Protein AF-A0A7S2JG64-F1 (afdb_monomer_lite)

Radius of gyration: 21.34 Å; chains: 1; bounding box: 60×28×56 Å

Structure (mmCIF, N/CA/C/O backbone):
data_AF-A0A7S2JG64-F1
#
_entry.id   AF-A0A7S2JG64-F1
#
loop_
_atom_site.group_PDB
_atom_site.id
_atom_site.type_symbol
_atom_site.label_atom_id
_atom_site.label_alt_id
_atom_site.label_comp_id
_atom_site.label_asym_id
_atom_site.label_entity_id
_atom_site.label_seq_id
_atom_site.pdbx_PDB_ins_code
_atom_site.Cartn_x
_atom_site.Cartn_y
_atom_site.Cartn_z
_atom_site.occupancy
_atom_site.B_iso_or_equiv
_atom_site.auth_seq_id
_atom_site.auth_comp_id
_atom_site.auth_asym_id
_atom_site.auth_atom_id
_atom_site.pdbx_PDB_model_num
ATOM 1 N N . GLY A 1 1 ? 5.045 -13.453 3.636 1.00 44.84 1 GLY A N 1
ATOM 2 C CA . GLY A 1 1 ? 5.412 -12.524 4.721 1.00 44.84 1 GLY A CA 1
ATOM 3 C C . GLY A 1 1 ? 4.450 -11.357 4.767 1.00 44.84 1 GLY A C 1
ATOM 4 O O . GLY A 1 1 ? 3.421 -11.478 5.413 1.00 44.84 1 GLY A O 1
ATOM 5 N N . ALA A 1 2 ? 4.730 -10.284 4.019 1.00 59.69 2 ALA A N 1
ATOM 6 C CA . ALA A 1 2 ? 3.933 -9.050 4.022 1.00 59.69 2 ALA A CA 1
ATOM 7 C C . ALA A 1 2 ? 2.438 -9.269 3.725 1.00 59.69 2 ALA A C 1
ATOM 9 O O . ALA A 1 2 ? 1.593 -8.795 4.468 1.00 59.69 2 ALA A O 1
ATOM 10 N N . LEU A 1 3 ? 2.100 -10.069 2.710 1.00 65.31 3 LEU A N 1
ATOM 11 C CA . LEU A 1 3 ? 0.707 -10.309 2.311 1.00 65.31 3 LEU A CA 1
ATOM 12 C C . LEU A 1 3 ? -0.143 -10.968 3.419 1.00 65.31 3 LEU A C 1
ATOM 14 O O . LEU A 1 3 ? -1.296 -10.599 3.610 1.00 65.31 3 LEU A O 1
ATOM 18 N N . MET A 1 4 ? 0.451 -11.878 4.205 1.00 61.53 4 MET A N 1
ATOM 19 C CA . MET A 1 4 ? -0.194 -12.472 5.388 1.00 61.53 4 MET A CA 1
ATOM 20 C C . MET A 1 4 ? -0.419 -11.439 6.495 1.00 61.53 4 MET A C 1
ATOM 22 O O . MET A 1 4 ? -1.436 -11.487 7.177 1.00 61.53 4 MET A O 1
ATOM 26 N N . LEU A 1 5 ? 0.522 -10.509 6.656 1.00 69.31 5 LEU A N 1
ATOM 27 C CA . LEU A 1 5 ? 0.472 -9.465 7.673 1.00 69.31 5 LEU A CA 1
ATOM 28 C C . LEU A 1 5 ? -0.592 -8.419 7.323 1.00 69.31 5 LEU A C 1
ATOM 30 O O . LEU A 1 5 ? -1.380 -8.071 8.185 1.00 69.31 5 LEU A O 1
ATOM 34 N N . PHE A 1 6 ? -0.694 -8.000 6.058 1.00 74.69 6 PHE A N 1
ATOM 35 C CA . PHE A 1 6 ? -1.714 -7.045 5.613 1.00 74.69 6 PHE A CA 1
ATOM 36 C C . PHE A 1 6 ? -3.120 -7.651 5.588 1.00 74.69 6 PHE A C 1
ATOM 38 O O . PHE A 1 6 ? -4.030 -7.101 6.203 1.00 74.69 6 PHE A O 1
ATOM 45 N N . LEU A 1 7 ? -3.311 -8.788 4.908 1.00 82.69 7 LEU A N 1
ATOM 46 C CA . LEU A 1 7 ? -4.646 -9.375 4.754 1.00 82.69 7 LEU A CA 1
ATOM 47 C C . LEU A 1 7 ? -5.152 -10.010 6.049 1.00 82.69 7 LEU A C 1
ATOM 49 O O . LEU A 1 7 ? -6.320 -9.846 6.388 1.00 82.69 7 LEU A O 1
ATOM 53 N N . GLY A 1 8 ? -4.283 -10.714 6.779 1.00 85.69 8 GLY A N 1
ATOM 54 C CA . GLY A 1 8 ? -4.649 -11.340 8.048 1.00 85.69 8 GLY A CA 1
ATOM 55 C C . GLY A 1 8 ? -5.024 -10.300 9.099 1.00 85.69 8 GLY A C 1
ATOM 56 O O . GLY A 1 8 ? -6.063 -10.433 9.743 1.00 85.69 8 GLY A O 1
ATOM 57 N N . TYR A 1 9 ? -4.227 -9.232 9.213 1.00 87.56 9 TYR A N 1
ATOM 58 C CA . TYR A 1 9 ? -4.535 -8.113 10.099 1.00 87.56 9 TYR A CA 1
ATOM 59 C C . TYR A 1 9 ? -5.834 -7.415 9.697 1.00 87.56 9 TYR A C 1
ATOM 61 O O . TYR A 1 9 ? -6.727 -7.278 10.526 1.00 87.56 9 TYR A O 1
ATOM 69 N N . ALA A 1 10 ? -5.976 -7.025 8.425 1.00 86.62 10 ALA A N 1
ATOM 70 C CA . ALA A 1 10 ? -7.165 -6.318 7.960 1.00 86.62 10 ALA A CA 1
ATOM 71 C C . ALA A 1 10 ? -8.444 -7.146 8.161 1.00 86.62 10 ALA A C 1
ATOM 73 O O . ALA A 1 10 ? -9.464 -6.592 8.560 1.00 86.62 10 ALA A O 1
ATOM 74 N N . ALA A 1 11 ? -8.396 -8.465 7.942 1.00 87.62 11 ALA A N 1
ATOM 75 C CA . ALA A 1 11 ? -9.533 -9.352 8.179 1.00 87.62 11 ALA A CA 1
ATOM 76 C C . ALA A 1 11 ? -9.875 -9.483 9.673 1.00 87.62 11 ALA A C 1
ATOM 78 O O . ALA A 1 11 ? -11.047 -9.385 10.040 1.00 87.62 11 ALA A O 1
ATOM 79 N N . ALA A 1 12 ? -8.870 -9.665 10.536 1.00 88.19 12 ALA A N 1
ATOM 80 C CA . ALA A 1 12 ? -9.076 -9.740 11.982 1.00 88.19 12 ALA A CA 1
ATOM 81 C C . ALA A 1 12 ? -9.637 -8.422 12.545 1.00 88.19 12 ALA A C 1
ATOM 83 O O . ALA A 1 12 ? -10.588 -8.434 13.326 1.00 88.19 12 ALA A O 1
ATOM 84 N N . GLU A 1 13 ? -9.100 -7.286 12.097 1.00 88.19 13 GLU A N 1
ATOM 85 C CA . GLU A 1 13 ? -9.540 -5.944 12.485 1.00 88.19 13 GLU A CA 1
ATOM 86 C C . GLU A 1 13 ? -10.959 -5.651 11.963 1.00 88.19 13 GLU A C 1
ATOM 88 O O . GLU A 1 13 ? -11.809 -5.156 12.706 1.00 88.19 13 GLU A O 1
ATOM 93 N N . ALA A 1 14 ? -11.265 -6.035 10.717 1.00 88.44 14 ALA A N 1
ATOM 94 C CA . ALA A 1 14 ? -12.609 -5.927 10.147 1.00 88.44 14 ALA A CA 1
ATOM 95 C C . ALA A 1 14 ? -13.632 -6.745 10.945 1.00 88.44 14 ALA A C 1
ATOM 97 O O . ALA A 1 14 ? -14.722 -6.252 11.244 1.00 88.44 14 ALA A O 1
ATOM 98 N N . GLN A 1 15 ? -13.276 -7.969 11.341 1.00 86.94 15 GLN A N 1
ATOM 99 C CA . GLN A 1 15 ? -14.123 -8.811 12.182 1.00 86.94 15 GLN A CA 1
ATOM 100 C C . GLN A 1 15 ? -14.286 -8.236 13.597 1.00 86.94 15 GLN A C 1
ATOM 102 O O . GLN A 1 15 ? -15.368 -8.328 14.182 1.00 86.94 15 GLN A O 1
ATOM 107 N N . ALA A 1 16 ? -13.236 -7.629 14.156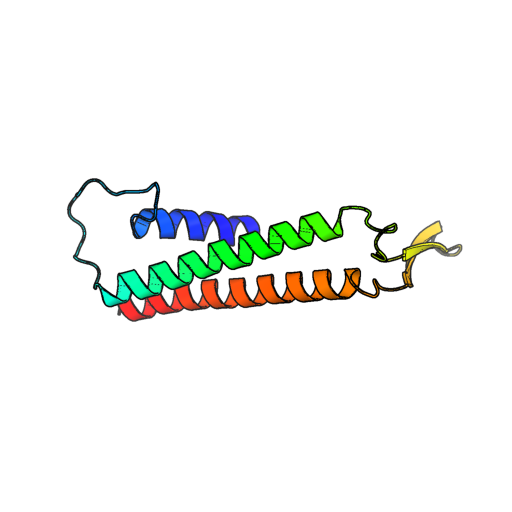 1.00 84.19 16 ALA A N 1
ATOM 108 C CA . ALA A 1 16 ? -13.286 -7.000 15.472 1.00 84.19 16 ALA A CA 1
ATOM 109 C C . ALA A 1 16 ? -14.213 -5.773 15.492 1.00 84.19 16 ALA A C 1
ATOM 111 O O . ALA A 1 16 ? -14.996 -5.622 16.433 1.00 84.19 16 ALA A O 1
ATOM 112 N N . LEU A 1 17 ? -14.153 -4.937 14.450 1.00 84.06 17 LEU A N 1
ATOM 113 C CA . LEU A 1 17 ? -14.934 -3.700 14.319 1.00 84.06 17 LEU A CA 1
ATOM 114 C C . LEU A 1 17 ? -16.357 -3.908 13.787 1.00 84.06 17 LEU A C 1
ATOM 116 O O . LEU A 1 17 ? -17.156 -2.970 13.815 1.00 84.06 17 LEU A O 1
ATOM 120 N N . GLY A 1 18 ? -16.672 -5.103 13.286 1.00 81.69 18 GLY A N 1
ATOM 121 C CA . GLY A 1 18 ? -17.940 -5.372 12.612 1.00 81.69 18 GLY A CA 1
ATOM 122 C C . GLY A 1 18 ? -18.045 -4.684 11.249 1.00 81.69 18 GLY A C 1
ATOM 123 O O . GLY A 1 18 ? -19.112 -4.200 10.873 1.00 81.69 18 GLY A O 1
ATOM 124 N N . PHE A 1 19 ? -16.928 -4.567 10.530 1.00 76.81 19 PHE A N 1
ATOM 125 C CA . PHE A 1 19 ? -16.849 -3.795 9.297 1.00 76.81 19 PHE A CA 1
ATOM 126 C C . PHE A 1 19 ? -17.507 -4.539 8.123 1.00 76.81 19 PHE A C 1
ATOM 128 O O . PHE A 1 19 ? -17.140 -5.665 7.777 1.00 76.81 19 PHE A O 1
ATOM 135 N N . TRP A 1 20 ? -18.454 -3.861 7.474 1.00 70.31 20 TRP A N 1
ATOM 136 C CA . TRP A 1 20 ? -19.117 -4.283 6.238 1.00 70.31 20 TRP A CA 1
ATOM 137 C C . TRP A 1 20 ? -19.878 -5.618 6.358 1.00 70.31 20 TRP A C 1
ATOM 139 O O . TRP A 1 20 ? -20.988 -5.628 6.881 1.00 70.31 20 TRP A O 1
ATOM 149 N N . ILE A 1 21 ? -19.309 -6.736 5.894 1.00 73.25 21 ILE A N 1
ATOM 150 C CA . ILE A 1 21 ? -19.969 -8.057 5.856 1.00 73.25 21 ILE A CA 1
ATOM 151 C C . ILE A 1 21 ? -19.846 -8.783 7.207 1.00 73.25 21 ILE A C 1
ATOM 153 O O . ILE A 1 21 ? -20.642 -9.666 7.519 1.00 73.25 21 ILE A O 1
ATOM 157 N N . PHE A 1 22 ? -18.887 -8.393 8.049 1.00 67.62 22 PHE A N 1
ATOM 158 C CA . PHE A 1 22 ? -18.628 -9.044 9.334 1.00 67.62 22 PHE A CA 1
ATOM 159 C C . PHE A 1 22 ? -19.487 -8.485 10.474 1.00 67.62 22 PHE A C 1
ATOM 161 O O . PHE A 1 22 ? -18.992 -8.309 11.585 1.00 67.62 22 PHE A O 1
ATOM 168 N N . GLN A 1 23 ? -20.764 -8.187 10.222 1.00 66.69 23 GLN A N 1
ATOM 169 C CA . GLN A 1 23 ? -21.661 -7.697 11.268 1.00 66.69 23 GLN A CA 1
ATOM 170 C C . GLN A 1 23 ? -21.725 -8.707 12.421 1.00 66.69 23 GLN A C 1
ATOM 172 O O . GLN A 1 23 ? -22.125 -9.859 12.247 1.00 66.69 23 GLN A O 1
ATOM 177 N N . ARG A 1 24 ? -21.310 -8.276 13.615 1.00 63.03 24 ARG A N 1
ATOM 178 C CA . ARG A 1 24 ? -21.492 -9.062 14.834 1.00 63.03 24 ARG A CA 1
ATOM 179 C C . ARG A 1 24 ? -22.964 -8.994 15.223 1.00 63.03 24 ARG A C 1
ATOM 181 O O . ARG A 1 24 ? -23.474 -7.916 15.495 1.00 63.03 24 ARG A O 1
ATOM 188 N N . SER A 1 25 ? -23.623 -10.147 15.280 1.00 59.44 25 SER A N 1
ATOM 189 C CA . SER A 1 25 ? -24.858 -10.302 16.045 1.00 59.44 25 SER A CA 1
ATOM 190 C C . SER A 1 25 ? -24.530 -10.038 17.517 1.00 59.44 25 SER A C 1
ATOM 192 O O . SER A 1 25 ? -23.601 -10.655 18.039 1.00 59.44 25 SER A O 1
ATOM 194 N N . ASP A 1 26 ? -25.239 -9.103 18.141 1.00 56.16 26 ASP A N 1
ATOM 195 C CA . ASP A 1 26 ? -25.001 -8.510 19.463 1.00 56.16 26 ASP A CA 1
ATOM 196 C C . ASP A 1 26 ? -24.735 -9.508 20.608 1.00 56.16 26 ASP A C 1
ATOM 198 O O . ASP A 1 26 ? -25.616 -9.822 21.408 1.00 56.16 26 ASP A O 1
ATOM 202 N N . VAL A 1 27 ? -23.493 -9.977 20.753 1.00 51.00 27 VAL A N 1
ATOM 203 C CA . VAL A 1 27 ? -23.072 -10.773 21.914 1.00 51.00 27 VAL A CA 1
ATOM 204 C C . VAL A 1 27 ? -22.011 -10.006 22.704 1.00 51.00 27 VAL A C 1
ATOM 206 O O . VAL A 1 27 ? -20.811 -10.143 22.485 1.00 51.00 27 VAL A O 1
ATOM 209 N N . GLY A 1 28 ? -22.488 -9.169 23.630 1.00 49.81 28 GLY A N 1
ATOM 210 C CA . GLY A 1 28 ? -21.845 -8.895 24.923 1.00 49.81 28 GLY A CA 1
ATOM 211 C C . GLY A 1 28 ? -20.470 -8.216 24.952 1.00 49.81 28 GLY A C 1
ATOM 212 O O . GLY A 1 28 ? -19.754 -8.383 25.938 1.00 49.81 28 GLY A O 1
ATOM 213 N N . LEU A 1 29 ? -20.064 -7.465 23.927 1.00 51.25 29 LEU A N 1
ATOM 214 C CA . LEU A 1 29 ? -18.785 -6.748 23.958 1.00 51.25 29 LEU A CA 1
ATOM 215 C C . LEU A 1 29 ? -18.892 -5.417 24.709 1.00 51.25 29 LEU A C 1
ATOM 217 O O . LEU A 1 29 ? -19.817 -4.638 24.488 1.00 51.25 29 LEU A O 1
ATOM 221 N N . ARG A 1 30 ? -17.893 -5.157 25.569 1.00 56.47 30 ARG A N 1
ATOM 222 C CA . ARG A 1 30 ? -17.553 -3.827 26.099 1.00 56.47 30 ARG A CA 1
ATOM 223 C C . ARG A 1 30 ? -17.794 -2.782 25.012 1.00 56.47 30 ARG A C 1
ATOM 225 O O . ARG A 1 30 ? -17.271 -2.920 23.908 1.00 56.47 30 ARG A O 1
ATOM 232 N N . THR A 1 31 ? -18.578 -1.759 25.333 1.00 65.81 31 THR A N 1
ATOM 233 C CA . THR A 1 31 ? -18.850 -0.625 24.451 1.00 65.81 31 THR A CA 1
ATOM 234 C C . THR A 1 31 ? -17.529 0.042 24.079 1.00 65.81 31 THR A C 1
ATOM 236 O O . THR A 1 31 ? -16.980 0.815 24.863 1.00 65.81 31 THR A O 1
ATOM 239 N N . VAL A 1 32 ? -17.001 -0.300 22.904 1.00 74.44 32 VAL A N 1
ATOM 240 C CA . VAL A 1 32 ? -15.880 0.402 22.275 1.00 74.44 32 VAL A CA 1
ATOM 241 C C . VAL A 1 32 ? -16.273 1.871 22.172 1.00 74.44 32 VAL A C 1
ATOM 243 O O . VAL A 1 32 ? -17.394 2.189 21.762 1.00 74.44 32 VAL A O 1
ATOM 246 N N . SER A 1 33 ? -15.376 2.770 22.576 1.00 86.56 33 SER A N 1
ATOM 247 C CA . SER A 1 33 ? -15.644 4.205 22.485 1.00 86.56 33 SER A CA 1
ATOM 248 C C . SER A 1 33 ? -15.964 4.577 21.036 1.00 86.56 33 SER A C 1
ATOM 250 O O . SER A 1 33 ? -15.289 4.133 20.107 1.00 86.56 33 SER A O 1
ATOM 252 N N . ALA A 1 34 ? -16.973 5.424 20.819 1.00 86.19 34 ALA A N 1
ATOM 253 C CA . ALA A 1 34 ? -17.336 5.869 19.472 1.00 86.19 34 ALA A CA 1
ATOM 254 C C . ALA A 1 34 ? -16.146 6.523 18.743 1.00 86.19 34 ALA A C 1
ATOM 256 O O . ALA A 1 34 ? -16.033 6.430 17.520 1.00 86.19 34 ALA A O 1
ATOM 257 N N . THR A 1 35 ? -15.242 7.159 19.492 1.00 89.62 35 THR A N 1
ATOM 258 C CA . THR A 1 35 ? -14.013 7.749 18.953 1.00 89.62 35 THR A CA 1
ATOM 259 C C . THR A 1 35 ? -13.027 6.677 18.499 1.00 89.62 35 THR A C 1
ATOM 261 O O . THR A 1 35 ? -12.531 6.759 17.378 1.00 89.62 35 THR A O 1
ATOM 264 N N . GLU A 1 36 ? -12.789 5.650 19.320 1.00 91.44 36 GLU A N 1
ATOM 265 C CA . GLU A 1 36 ? -11.929 4.515 18.961 1.00 91.44 36 GLU A CA 1
ATOM 266 C C . GLU A 1 36 ? -12.446 3.832 17.692 1.00 91.44 36 GLU A C 1
ATOM 268 O O . GLU A 1 36 ? -11.688 3.625 16.741 1.00 91.44 36 GLU A O 1
ATOM 273 N N . HIS A 1 37 ? -13.751 3.545 17.649 1.00 89.81 37 HIS A N 1
ATOM 274 C CA . HIS A 1 37 ? -14.372 2.871 16.511 1.00 89.81 37 HIS A CA 1
ATOM 275 C C . HIS A 1 37 ? -14.186 3.663 15.214 1.00 89.81 37 HIS A C 1
ATOM 277 O O . HIS A 1 37 ? -13.773 3.095 14.202 1.00 89.81 37 HIS A O 1
ATOM 283 N N . ARG A 1 38 ? -14.395 4.987 15.247 1.00 91.44 38 ARG A N 1
ATOM 284 C CA . ARG A 1 38 ? -14.191 5.863 14.080 1.00 91.44 38 ARG A CA 1
ATOM 285 C C . ARG A 1 38 ? -12.738 5.891 13.619 1.00 91.44 38 ARG A C 1
ATOM 287 O O . ARG A 1 38 ? -12.495 5.776 12.420 1.00 91.44 38 ARG A O 1
ATOM 294 N N . VAL A 1 39 ? -11.787 6.032 14.544 1.00 94.44 39 VAL A N 1
ATOM 295 C CA . VAL A 1 39 ? -10.354 6.100 14.212 1.00 94.44 39 VAL A CA 1
ATOM 296 C C . VAL A 1 39 ? -9.882 4.783 13.599 1.00 94.44 39 VAL A C 1
ATOM 298 O O . VAL A 1 39 ? -9.300 4.787 12.514 1.00 94.44 39 VAL A O 1
ATOM 301 N N . ARG A 1 40 ? -10.189 3.651 14.240 1.00 92.50 40 ARG A N 1
ATOM 302 C CA . ARG A 1 40 ? -9.797 2.324 13.743 1.00 92.50 40 ARG A CA 1
ATOM 303 C C . ARG A 1 40 ? -10.473 1.994 12.412 1.00 92.50 40 ARG A C 1
ATOM 305 O O . ARG A 1 40 ? -9.812 1.499 11.505 1.00 92.50 40 ARG A O 1
ATOM 312 N N . THR A 1 41 ? -11.745 2.361 12.241 1.00 92.00 41 THR A N 1
ATOM 313 C CA . THR A 1 41 ? -12.462 2.193 10.964 1.00 92.00 41 THR A CA 1
ATOM 314 C C . THR A 1 41 ? -11.850 3.041 9.847 1.00 92.00 41 THR A C 1
ATOM 316 O O . THR A 1 41 ? -11.690 2.552 8.731 1.00 92.00 41 THR A O 1
ATOM 319 N N . ALA A 1 42 ? -11.469 4.292 10.126 1.00 94.56 42 ALA A N 1
ATOM 320 C CA . ALA A 1 42 ? -10.820 5.157 9.141 1.00 94.56 42 ALA A CA 1
ATOM 321 C C . ALA A 1 42 ? -9.444 4.613 8.719 1.00 94.56 42 ALA A C 1
ATOM 323 O O . ALA A 1 42 ? -9.130 4.594 7.529 1.00 94.56 42 ALA A O 1
ATOM 324 N N . LEU A 1 43 ? -8.650 4.120 9.675 1.00 94.94 43 LEU A N 1
ATOM 325 C CA . LEU A 1 43 ? -7.345 3.511 9.407 1.00 94.94 43 LEU A CA 1
ATOM 326 C C . LEU A 1 43 ? -7.482 2.215 8.604 1.00 94.94 43 LEU A C 1
ATOM 328 O O . LEU A 1 43 ? -6.781 2.046 7.608 1.00 94.94 43 LEU A O 1
ATOM 332 N N . LEU A 1 44 ? -8.428 1.345 8.971 1.00 93.62 44 LEU A N 1
ATOM 333 C CA . LEU A 1 44 ? -8.733 0.126 8.222 1.00 93.62 44 LEU A CA 1
ATOM 334 C C . LEU A 1 44 ? -9.201 0.438 6.793 1.00 93.62 44 LEU A C 1
ATOM 336 O O . LEU A 1 44 ? -8.726 -0.180 5.840 1.00 93.62 44 LEU A O 1
ATOM 340 N N . GLY A 1 45 ? -10.080 1.431 6.628 1.00 93.06 45 GLY A N 1
ATOM 341 C CA . GLY A 1 45 ? -10.507 1.915 5.315 1.00 93.06 45 GLY A CA 1
ATOM 342 C C . GLY A 1 45 ? -9.333 2.430 4.478 1.00 93.06 45 GLY A C 1
ATOM 343 O O . GLY A 1 45 ? -9.234 2.098 3.298 1.00 93.06 45 GLY A O 1
ATOM 344 N N . GLY A 1 46 ? -8.404 3.162 5.101 1.00 94.38 46 GLY A N 1
ATOM 345 C CA . GLY A 1 46 ? -7.159 3.608 4.475 1.00 94.38 46 GLY A CA 1
ATOM 346 C C . GLY A 1 46 ? -6.281 2.447 4.004 1.00 94.38 46 GLY A 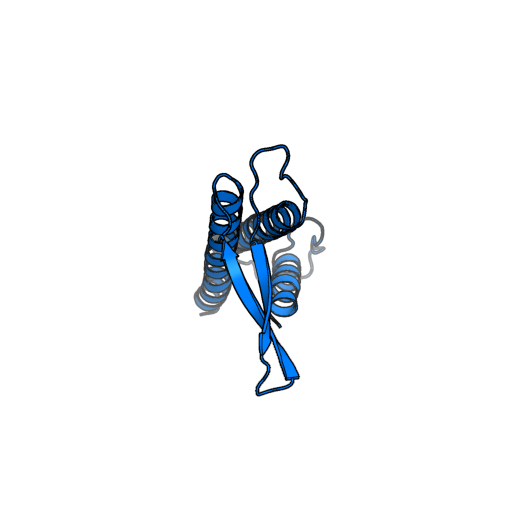C 1
ATOM 347 O O . GLY A 1 46 ? -5.841 2.454 2.857 1.00 94.38 46 GLY A O 1
ATOM 348 N N . ILE A 1 47 ? -6.087 1.419 4.840 1.00 93.81 47 ILE A N 1
ATOM 349 C CA . ILE A 1 47 ? -5.333 0.206 4.474 1.00 93.81 47 ILE A CA 1
ATOM 350 C C . ILE A 1 47 ? -5.957 -0.451 3.240 1.00 93.81 47 ILE A C 1
ATOM 352 O O . ILE A 1 47 ? -5.260 -0.683 2.255 1.00 93.81 47 ILE A O 1
ATOM 356 N N . VAL A 1 48 ? -7.267 -0.721 3.265 1.00 92.31 48 VAL A N 1
ATOM 357 C CA . VAL A 1 48 ? -7.966 -1.382 2.149 1.00 92.31 48 VAL A CA 1
ATOM 358 C C . VAL A 1 48 ? -7.877 -0.545 0.871 1.00 92.31 48 VAL A C 1
ATOM 360 O O . VAL A 1 48 ? -7.584 -1.086 -0.195 1.00 92.31 48 VAL A O 1
ATOM 363 N N . PHE A 1 49 ? -8.079 0.770 0.974 1.00 94.69 49 PHE A N 1
ATOM 364 C CA . PHE A 1 49 ? -8.020 1.681 -0.165 1.00 94.69 49 PHE A CA 1
ATOM 365 C C . PHE A 1 49 ? -6.619 1.748 -0.786 1.00 94.69 49 PHE A C 1
ATOM 367 O O . PHE A 1 49 ? -6.461 1.482 -1.979 1.00 94.69 49 PHE A O 1
ATOM 374 N N . PHE A 1 50 ? -5.589 2.063 0.005 1.00 95.69 50 PHE A N 1
ATOM 375 C CA . PHE A 1 50 ? -4.226 2.207 -0.511 1.00 95.69 50 PHE A CA 1
ATOM 376 C C . PHE A 1 50 ? -3.639 0.876 -0.976 1.00 95.69 50 PHE A C 1
ATOM 378 O O . PHE A 1 50 ? -2.961 0.844 -2.003 1.00 95.69 50 PHE A O 1
ATOM 385 N N . TYR A 1 51 ? -3.936 -0.229 -0.286 1.00 92.38 51 TYR A N 1
ATOM 386 C CA . TYR A 1 51 ? -3.531 -1.559 -0.739 1.00 92.38 51 TYR A CA 1
ATOM 387 C C . TYR A 1 51 ? -4.220 -1.947 -2.053 1.00 92.38 51 TYR A C 1
ATOM 389 O O . TYR A 1 51 ? -3.562 -2.434 -2.971 1.00 92.38 51 TYR A O 1
ATOM 397 N N . GLY A 1 52 ? -5.522 -1.671 -2.190 1.00 93.25 52 GLY A N 1
ATOM 398 C CA . GLY A 1 52 ? -6.255 -1.893 -3.438 1.00 93.25 52 GLY A CA 1
ATO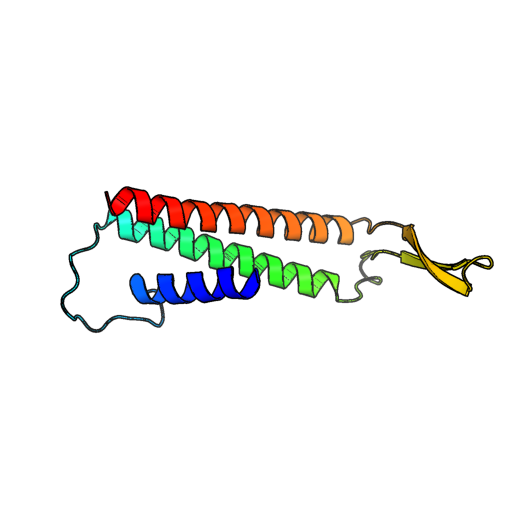M 399 C C . GLY A 1 52 ? -5.682 -1.086 -4.607 1.00 93.25 52 GLY A C 1
ATOM 400 O O . GLY A 1 52 ? -5.451 -1.640 -5.682 1.00 93.25 52 GLY A O 1
ATOM 401 N N . MET A 1 53 ? -5.374 0.196 -4.382 1.00 94.75 53 MET A N 1
ATOM 402 C CA . MET A 1 53 ? -4.713 1.058 -5.371 1.00 94.75 53 MET A CA 1
ATOM 403 C C . MET A 1 53 ? -3.316 0.554 -5.742 1.00 94.75 53 MET A C 1
ATOM 405 O O . MET A 1 53 ? -2.969 0.517 -6.921 1.00 94.75 53 MET A O 1
ATOM 409 N N . PHE A 1 54 ? -2.528 0.112 -4.761 1.00 93.69 54 PHE A N 1
ATOM 410 C CA . PHE A 1 54 ? -1.230 -0.510 -5.007 1.00 93.69 54 PHE A CA 1
ATOM 411 C C . PHE A 1 54 ? -1.361 -1.744 -5.910 1.00 93.69 54 PHE A C 1
ATOM 413 O O . PHE A 1 54 ? -0.661 -1.840 -6.919 1.00 93.69 54 PHE A O 1
ATOM 420 N N . CYS A 1 55 ? -2.288 -2.658 -5.604 1.00 92.50 55 CYS A N 1
ATOM 421 C CA . CYS A 1 55 ? -2.543 -3.835 -6.435 1.00 92.50 55 CYS A CA 1
ATOM 422 C C . CYS A 1 55 ? -2.968 -3.452 -7.859 1.00 92.50 55 CYS A C 1
ATOM 424 O O . CYS A 1 55 ? -2.469 -4.044 -8.816 1.00 92.50 55 CYS A O 1
ATOM 426 N N . LEU A 1 56 ? -3.838 -2.448 -8.011 1.00 93.75 56 LEU A N 1
ATOM 427 C CA . LEU A 1 56 ? -4.250 -1.932 -9.317 1.00 93.75 56 LEU A CA 1
ATOM 428 C C . LEU A 1 56 ? -3.043 -1.430 -10.122 1.00 93.75 56 LEU A C 1
ATOM 430 O O . LEU A 1 56 ? -2.859 -1.840 -11.268 1.00 93.75 56 LEU A O 1
ATOM 434 N N . PHE A 1 57 ? -2.193 -0.591 -9.525 1.00 92.44 57 PHE A N 1
ATOM 435 C CA . PHE A 1 57 ? -1.004 -0.067 -10.198 1.00 92.44 57 PHE A CA 1
ATOM 436 C C . PHE A 1 57 ? 0.006 -1.163 -10.539 1.00 92.44 57 PHE A C 1
ATOM 438 O O . PHE A 1 57 ? 0.584 -1.138 -11.623 1.00 92.44 57 PHE A O 1
ATOM 445 N N . MET A 1 58 ? 0.168 -2.168 -9.677 1.00 89.69 58 MET A N 1
ATOM 446 C CA . MET A 1 58 ? 1.001 -3.334 -9.978 1.00 89.69 58 MET A CA 1
ATOM 447 C C . MET A 1 58 ? 0.471 -4.108 -11.188 1.00 89.69 58 MET A C 1
ATOM 449 O O . MET A 1 58 ? 1.258 -4.490 -12.051 1.00 89.69 58 MET A O 1
ATOM 453 N N . VAL A 1 59 ? -0.848 -4.301 -11.302 1.00 90.62 59 VAL A N 1
ATOM 454 C CA . VAL A 1 59 ? -1.453 -4.916 -12.495 1.00 90.62 59 VAL A CA 1
ATOM 455 C C . VAL A 1 59 ? -1.209 -4.049 -13.730 1.00 90.62 59 VAL A C 1
ATOM 457 O O . VAL A 1 59 ? -0.776 -4.573 -14.751 1.00 90.62 59 VAL A O 1
ATOM 460 N N . MET A 1 60 ? -1.400 -2.730 -13.631 1.00 88.12 60 MET A N 1
ATOM 461 C CA . MET A 1 60 ? -1.132 -1.805 -14.739 1.00 88.12 60 MET A CA 1
ATOM 462 C C . MET A 1 60 ? 0.326 -1.866 -15.214 1.00 88.12 60 MET A C 1
ATOM 464 O O . MET A 1 60 ? 0.565 -1.870 -16.415 1.00 88.12 60 MET A O 1
ATOM 468 N N . CYS A 1 61 ? 1.291 -1.982 -14.299 1.00 84.62 61 CYS A N 1
ATOM 469 C CA . CYS A 1 61 ? 2.711 -2.121 -14.636 1.00 84.62 61 CYS A CA 1
ATOM 470 C C . CYS A 1 61 ? 3.062 -3.438 -15.352 1.00 84.62 61 CYS A C 1
ATOM 472 O O . CYS A 1 61 ? 4.123 -3.515 -15.966 1.00 84.62 61 CYS A O 1
ATOM 474 N N . ASN A 1 62 ? 2.216 -4.470 -15.257 1.00 83.81 62 ASN A N 1
ATOM 475 C CA . ASN A 1 62 ? 2.424 -5.758 -15.930 1.00 83.81 62 ASN A CA 1
ATOM 476 C C . ASN A 1 62 ? 1.743 -5.841 -17.303 1.00 83.81 62 ASN A C 1
ATOM 478 O O . ASN A 1 62 ? 1.974 -6.799 -18.039 1.00 83.81 62 ASN A O 1
ATOM 482 N N . ILE A 1 63 ? 0.890 -4.875 -17.647 1.00 83.44 63 ILE A N 1
ATOM 483 C CA . ILE A 1 63 ? 0.244 -4.818 -18.956 1.00 83.44 63 ILE A CA 1
ATOM 484 C C . ILE A 1 63 ? 1.156 -4.046 -19.911 1.00 83.44 63 ILE A C 1
ATOM 486 O O . ILE A 1 63 ? 1.650 -2.965 -19.590 1.00 83.44 63 ILE A O 1
ATOM 490 N N . ASP A 1 64 ? 1.367 -4.600 -21.104 1.00 79.12 64 ASP A N 1
ATOM 491 C CA . ASP A 1 64 ? 2.128 -3.937 -22.156 1.00 79.12 64 ASP A CA 1
ATOM 492 C C . ASP A 1 64 ? 1.305 -2.792 -22.768 1.00 79.12 64 ASP A C 1
ATOM 494 O O . ASP A 1 64 ? 0.422 -2.990 -23.605 1.00 79.12 64 ASP A O 1
ATOM 498 N N . PHE A 1 65 ? 1.592 -1.574 -22.311 1.00 76.75 65 PHE A N 1
ATOM 499 C CA . PHE A 1 65 ? 1.005 -0.331 -22.807 1.00 76.75 65 PHE A CA 1
ATOM 500 C C . PHE A 1 65 ? 1.980 0.450 -23.706 1.00 76.75 65 PHE A C 1
ATOM 502 O O . PHE A 1 65 ? 1.876 1.675 -23.815 1.00 76.75 65 PHE A O 1
ATOM 509 N N . THR A 1 66 ? 2.924 -0.224 -24.370 1.00 72.31 66 THR A N 1
ATOM 510 C CA . THR A 1 66 ? 3.890 0.414 -25.292 1.00 72.31 66 THR A CA 1
ATOM 511 C C . THR A 1 66 ? 3.220 1.307 -26.339 1.00 72.31 66 THR A C 1
ATOM 513 O O . THR A 1 66 ? 3.698 2.404 -26.624 1.00 72.31 66 THR A O 1
ATOM 516 N N . THR A 1 67 ? 2.043 0.913 -26.832 1.00 73.25 67 THR A N 1
ATOM 517 C CA . THR A 1 67 ? 1.229 1.706 -27.774 1.00 73.25 67 THR A CA 1
ATOM 518 C C . THR A 1 67 ? 0.679 3.021 -27.197 1.00 73.25 67 THR A C 1
ATOM 520 O O . THR A 1 67 ? 0.259 3.888 -27.956 1.00 73.25 67 THR A O 1
ATOM 523 N N . TRP A 1 68 ? 0.721 3.205 -25.875 1.00 71.50 68 TRP A N 1
ATOM 524 C CA . TRP A 1 68 ? 0.201 4.369 -25.141 1.00 71.50 68 TRP A CA 1
ATOM 525 C C . TRP A 1 68 ? 1.331 5.199 -24.509 1.00 71.50 68 TRP A C 1
ATOM 527 O O . TRP A 1 68 ? 1.099 5.989 -23.594 1.00 71.50 68 TRP A O 1
ATOM 537 N N . GLY A 1 69 ? 2.573 5.012 -24.972 1.00 67.62 69 GLY A N 1
ATOM 538 C CA . GLY A 1 69 ? 3.747 5.711 -24.442 1.00 67.62 69 GLY A CA 1
ATOM 539 C C . GLY A 1 69 ? 4.260 5.148 -23.115 1.00 67.62 69 GLY A C 1
ATOM 540 O O . GLY A 1 69 ? 5.106 5.770 -22.469 1.00 67.62 69 GLY A O 1
ATOM 541 N N . PHE A 1 70 ? 3.784 3.973 -22.702 1.00 72.12 70 PHE A N 1
ATOM 542 C CA . PHE A 1 70 ? 4.260 3.281 -21.510 1.00 72.12 70 PHE A CA 1
ATOM 543 C C . PHE A 1 70 ? 5.536 2.509 -21.849 1.00 72.12 70 PHE A C 1
ATOM 545 O O . PHE A 1 70 ? 5.496 1.472 -22.506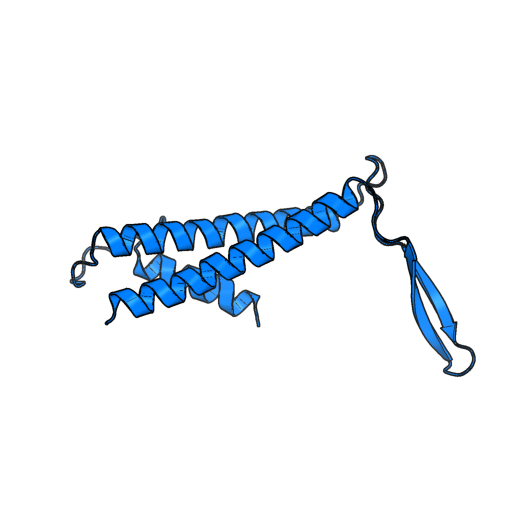 1.00 72.12 70 PHE A O 1
ATOM 552 N N . HIS A 1 71 ? 6.679 3.035 -21.423 1.00 75.06 71 HIS A N 1
ATOM 553 C CA . HIS A 1 71 ? 7.968 2.386 -21.630 1.00 75.06 71 HIS A CA 1
ATOM 554 C C . HIS A 1 71 ? 8.346 1.675 -20.332 1.00 75.06 71 HIS A C 1
ATOM 556 O O . HIS A 1 71 ? 8.539 2.319 -19.298 1.00 75.06 71 HIS A O 1
ATOM 562 N N . GLY A 1 72 ? 8.346 0.341 -20.372 1.00 74.25 72 GLY A N 1
ATOM 563 C CA . GLY A 1 72 ? 8.776 -0.510 -19.264 1.00 74.25 72 GLY A CA 1
ATOM 564 C C . GLY A 1 72 ? 10.297 -0.541 -19.112 1.00 74.25 72 GLY A C 1
ATOM 565 O O . GLY A 1 72 ? 11.019 0.076 -19.888 1.00 74.25 72 GLY A O 1
ATOM 566 N N . ASP A 1 73 ? 10.783 -1.274 -18.110 1.00 77.31 73 ASP A N 1
ATOM 567 C CA . ASP A 1 73 ? 12.227 -1.474 -17.945 1.00 77.31 73 ASP A CA 1
ATOM 568 C C . ASP A 1 73 ? 12.753 -2.399 -19.045 1.00 77.31 73 ASP A C 1
ATOM 570 O O . ASP A 1 73 ? 12.225 -3.501 -19.239 1.00 77.31 73 ASP A O 1
ATOM 574 N N . VAL A 1 74 ? 13.815 -1.976 -19.728 1.00 80.00 74 VAL A N 1
ATOM 575 C CA . VAL A 1 74 ? 14.489 -2.794 -20.740 1.00 80.00 74 VAL A CA 1
ATOM 576 C C . VAL A 1 74 ? 15.705 -3.452 -20.103 1.00 80.00 74 VAL A C 1
ATOM 578 O O . VAL A 1 74 ? 16.615 -2.785 -19.610 1.00 80.00 74 VAL A O 1
ATOM 581 N N . TRP A 1 75 ? 15.712 -4.783 -20.100 1.00 82.19 75 TRP A N 1
ATOM 582 C CA . TRP A 1 75 ? 16.789 -5.591 -19.534 1.00 82.19 75 TRP A CA 1
ATOM 583 C C . TRP A 1 75 ? 17.578 -6.266 -20.650 1.00 82.19 75 TRP A C 1
ATOM 585 O O . TRP A 1 75 ? 16.999 -6.982 -21.469 1.00 82.19 75 TRP A O 1
ATOM 595 N N . PHE A 1 76 ? 18.902 -6.117 -20.640 1.00 84.62 76 PHE A N 1
ATOM 596 C CA . PHE A 1 76 ? 19.784 -6.825 -21.563 1.00 84.62 76 PHE A CA 1
ATOM 597 C C . PHE A 1 76 ? 20.580 -7.908 -20.836 1.00 84.62 76 PHE A C 1
ATOM 599 O O . PHE A 1 76 ? 21.106 -7.708 -19.740 1.00 84.62 76 PHE A O 1
ATOM 606 N N . ALA A 1 77 ? 20.674 -9.087 -21.451 1.00 84.00 77 ALA A N 1
ATOM 607 C CA . ALA A 1 77 ? 21.457 -10.197 -20.927 1.00 84.00 77 ALA A CA 1
ATOM 608 C C . ALA A 1 77 ? 22.845 -10.206 -21.576 1.00 84.00 77 ALA A C 1
ATOM 610 O O . ALA A 1 77 ? 22.987 -10.518 -22.760 1.00 84.00 77 ALA A O 1
ATOM 611 N N . GLN A 1 78 ? 23.889 -9.922 -20.800 1.00 83.75 78 GLN A N 1
ATOM 612 C CA . GLN A 1 78 ? 25.270 -10.056 -21.254 1.00 83.75 78 GLN A CA 1
ATOM 613 C C . GLN A 1 78 ? 25.852 -11.374 -20.738 1.00 83.75 78 GLN A C 1
ATOM 615 O O . GLN A 1 78 ? 25.839 -11.673 -19.541 1.00 83.75 78 GLN A O 1
ATOM 620 N N . LYS A 1 79 ? 26.367 -12.199 -21.655 1.00 82.12 79 LYS A N 1
ATOM 621 C CA . LYS A 1 79 ? 27.030 -13.456 -21.295 1.00 82.12 79 LYS A CA 1
ATOM 622 C C . LYS A 1 79 ? 28.412 -13.147 -20.722 1.00 82.12 79 LYS A C 1
ATOM 624 O O . LYS A 1 79 ? 29.320 -12.773 -21.466 1.00 82.12 79 LYS A O 1
ATOM 629 N N . ASP A 1 80 ? 28.581 -13.349 -19.419 1.00 80.44 80 ASP A N 1
ATOM 630 C CA . ASP A 1 80 ? 29.889 -13.261 -18.777 1.00 80.44 80 ASP A CA 1
ATOM 631 C C . ASP A 1 80 ? 30.721 -14.488 -19.182 1.00 80.44 80 ASP A C 1
ATOM 633 O O . ASP A 1 80 ? 30.477 -15.619 -18.742 1.00 80.44 80 ASP A O 1
ATOM 637 N N . ARG A 1 81 ? 31.705 -14.271 -20.065 1.00 78.62 81 ARG A N 1
ATOM 638 C CA . ARG A 1 81 ? 32.598 -15.333 -20.551 1.00 78.62 81 ARG A CA 1
ATOM 639 C C . ARG A 1 81 ? 33.416 -15.955 -19.418 1.00 78.62 81 ARG A C 1
ATOM 641 O O . ARG A 1 81 ? 33.693 -17.150 -19.492 1.00 78.62 81 ARG A O 1
ATOM 648 N N . ALA A 1 82 ? 33.746 -15.200 -18.369 1.00 79.19 82 ALA A N 1
ATOM 649 C CA . AL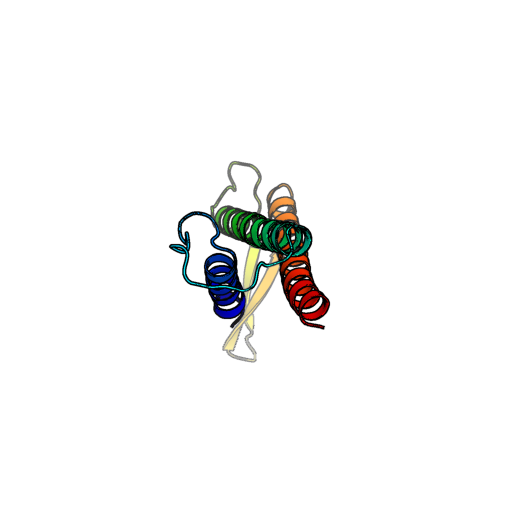A A 1 82 ? 34.568 -15.693 -17.266 1.00 79.19 82 ALA A CA 1
ATOM 650 C C . ALA A 1 82 ? 33.807 -16.675 -16.364 1.00 79.19 82 ALA A C 1
ATOM 652 O O . ALA A 1 82 ? 34.397 -17.617 -15.842 1.00 79.19 82 ALA A O 1
ATOM 653 N N . ARG A 1 83 ? 32.492 -16.485 -16.198 1.00 79.31 83 ARG A N 1
ATOM 654 C CA . ARG A 1 83 ? 31.666 -17.290 -15.278 1.00 79.31 83 ARG A CA 1
ATOM 655 C C . ARG A 1 83 ? 30.663 -18.210 -15.968 1.00 79.31 83 ARG A C 1
ATOM 657 O O . ARG A 1 83 ? 29.962 -18.939 -15.273 1.00 79.31 83 ARG A O 1
ATOM 664 N N . HIS A 1 84 ? 30.571 -18.165 -17.301 1.00 79.00 84 HIS A N 1
ATOM 665 C CA . HIS A 1 84 ? 29.583 -18.915 -18.092 1.00 79.00 84 HIS A CA 1
ATOM 666 C C . HIS A 1 84 ? 28.140 -18.703 -17.588 1.00 79.00 84 HIS A C 1
ATOM 668 O O . HIS A 1 84 ? 27.302 -19.600 -17.654 1.00 79.00 84 HIS A O 1
ATOM 674 N N . LYS A 1 85 ? 27.845 -17.501 -17.080 1.00 82.19 85 LYS A N 1
ATOM 675 C CA . LYS A 1 85 ? 26.527 -17.105 -16.569 1.00 82.19 85 LYS A CA 1
ATOM 676 C C . LYS A 1 85 ? 26.022 -15.881 -17.324 1.00 82.19 85 LYS A C 1
ATOM 678 O O . LYS A 1 85 ? 26.811 -15.053 -17.778 1.00 82.19 85 LYS A O 1
ATOM 683 N N . TYR A 1 86 ? 24.705 -15.779 -17.458 1.00 80.31 86 TYR A N 1
ATOM 684 C CA . TYR A 1 86 ? 24.061 -14.562 -17.940 1.00 80.31 86 TYR A CA 1
ATOM 685 C C . TYR A 1 86 ? 23.971 -13.568 -16.788 1.00 80.31 86 TYR A C 1
ATOM 687 O O . TYR A 1 86 ? 23.461 -13.906 -15.717 1.00 80.31 86 TYR A O 1
ATOM 695 N N . VAL A 1 87 ? 24.495 -12.366 -17.007 1.00 83.69 87 VAL A N 1
ATOM 696 C CA . VAL A 1 87 ? 24.311 -11.225 -16.113 1.00 83.69 87 VAL A CA 1
ATOM 697 C C . VAL A 1 87 ? 23.322 -10.293 -16.797 1.00 83.69 87 VAL A C 1
ATOM 699 O O . VAL A 1 87 ? 23.508 -9.938 -17.960 1.00 83.69 87 VAL A O 1
ATOM 702 N N . TYR A 1 88 ? 22.246 -9.959 -16.093 1.00 82.75 88 TYR A N 1
ATOM 703 C CA . TYR A 1 88 ? 21.238 -9.028 -16.580 1.00 82.75 88 TYR A CA 1
ATOM 704 C C . TYR A 1 88 ? 21.605 -7.622 -16.127 1.00 82.75 88 TYR A C 1
ATOM 706 O O . TYR A 1 88 ? 21.905 -7.404 -14.952 1.00 82.75 88 TYR A O 1
ATOM 714 N N . PHE A 1 89 ? 21.573 -6.689 -17.063 1.00 81.25 89 PHE A N 1
ATOM 715 C CA . PHE A 1 89 ? 21.819 -5.278 -16.830 1.00 81.25 89 PHE A CA 1
ATOM 716 C C . PHE A 1 89 ? 20.586 -4.490 -17.266 1.00 81.25 89 PHE A C 1
ATOM 718 O O . PHE A 1 89 ? 19.897 -4.865 -18.217 1.00 81.25 89 PHE A O 1
ATOM 725 N N . LEU A 1 90 ? 20.297 -3.418 -16.539 1.00 81.12 90 LEU A N 1
ATOM 726 C CA . LEU A 1 90 ? 19.214 -2.502 -16.863 1.00 81.12 90 LEU A CA 1
ATOM 727 C C . LEU A 1 90 ? 19.727 -1.523 -17.924 1.00 81.12 90 LEU A C 1
ATOM 729 O O . LEU A 1 90 ? 20.664 -0.775 -17.649 1.00 81.12 90 LEU A O 1
ATOM 733 N N . GLU A 1 91 ? 19.174 -1.587 -19.135 1.00 79.75 91 GLU A N 1
ATOM 734 C CA . GLU A 1 91 ? 19.555 -0.702 -20.244 1.00 79.75 91 GLU A CA 1
ATOM 735 C C . GLU A 1 91 ? 18.862 0.648 -20.119 1.00 79.75 91 GLU A C 1
ATOM 737 O O . GLU A 1 91 ? 19.501 1.693 -20.209 1.00 79.75 91 GLU A O 1
ATOM 742 N N . ASP A 1 92 ? 17.554 0.595 -19.873 1.00 77.81 92 ASP A N 1
ATOM 743 C CA . ASP A 1 92 ? 16.700 1.764 -19.782 1.00 77.81 92 ASP A CA 1
ATOM 744 C C . ASP A 1 92 ? 15.690 1.576 -18.648 1.00 77.81 92 ASP A C 1
ATOM 746 O O . ASP A 1 92 ? 15.054 0.522 -18.512 1.00 77.81 92 ASP A O 1
ATOM 750 N N . THR A 1 93 ? 15.579 2.596 -17.802 1.00 75.00 93 THR A N 1
ATOM 751 C CA . THR A 1 93 ? 14.572 2.647 -16.740 1.00 75.00 93 THR A CA 1
ATOM 752 C C . THR A 1 93 ? 13.254 3.129 -17.308 1.00 75.00 93 THR A C 1
ATOM 754 O O . THR A 1 93 ? 13.235 4.032 -18.142 1.00 75.00 93 THR A O 1
ATOM 757 N N . ALA A 1 94 ? 12.147 2.594 -16.791 1.00 77.25 94 ALA A N 1
ATOM 758 C CA . ALA A 1 94 ? 10.817 3.025 -17.195 1.00 77.25 94 ALA A CA 1
ATOM 759 C C . ALA A 1 94 ? 10.685 4.554 -17.228 1.00 77.25 94 ALA A C 1
ATOM 761 O O . ALA A 1 94 ? 11.087 5.253 -16.293 1.00 77.25 94 ALA A O 1
ATOM 762 N N . SER A 1 95 ? 10.086 5.060 -18.301 1.00 79.38 95 SER A N 1
ATOM 763 C CA . SER A 1 95 ? 9.963 6.490 -18.571 1.00 79.38 95 SER A CA 1
ATOM 764 C C . SER A 1 95 ? 8.505 6.892 -18.815 1.00 79.38 95 SER A C 1
ATOM 766 O O . SER A 1 95 ? 7.606 6.058 -18.978 1.00 79.38 95 SER A O 1
ATOM 768 N N . GLY A 1 96 ? 8.241 8.200 -18.755 1.00 82.75 96 GLY A N 1
ATOM 769 C CA . GLY A 1 96 ? 6.912 8.768 -18.986 1.00 82.75 96 GLY A CA 1
ATOM 770 C C . GLY A 1 96 ? 5.852 8.277 -17.994 1.00 82.75 96 GLY A C 1
ATOM 771 O O . GLY A 1 96 ? 6.050 8.303 -16.777 1.00 82.75 96 GLY A O 1
ATOM 772 N N . LEU A 1 97 ? 4.706 7.830 -18.520 1.00 83.38 97 LEU A N 1
ATOM 773 C CA . LEU A 1 97 ? 3.580 7.335 -17.717 1.00 83.38 97 LEU A CA 1
ATOM 774 C C . LEU A 1 97 ? 3.939 6.082 -16.907 1.00 83.38 97 LEU A C 1
ATOM 776 O O . LEU A 1 97 ? 3.440 5.921 -15.794 1.00 83.38 97 LEU A O 1
ATOM 780 N N . GLY A 1 98 ? 4.841 5.239 -17.420 1.00 83.88 98 GLY A N 1
ATOM 781 C CA . GLY A 1 98 ? 5.309 4.046 -16.713 1.00 83.88 98 GLY A CA 1
ATOM 782 C C . GLY A 1 98 ? 6.032 4.383 -15.415 1.00 83.88 98 GLY A C 1
ATOM 783 O O . GLY A 1 98 ? 5.761 3.785 -14.373 1.00 83.88 98 GLY A O 1
ATOM 784 N N . LEU A 1 99 ? 6.886 5.408 -15.452 1.00 87.25 99 LEU A N 1
ATOM 785 C CA . LEU A 1 99 ? 7.556 5.916 -14.259 1.00 87.25 99 LEU A CA 1
ATOM 786 C C . LEU A 1 99 ? 6.549 6.459 -13.242 1.00 87.25 99 LEU A C 1
ATOM 788 O O . LEU A 1 99 ? 6.639 6.140 -12.058 1.00 87.25 99 LEU A O 1
ATOM 792 N N . PHE A 1 100 ? 5.567 7.242 -13.697 1.00 89.25 100 PHE A N 1
ATOM 793 C CA . PHE A 1 100 ? 4.554 7.817 -12.812 1.00 89.25 100 PHE A CA 1
ATOM 794 C C . PHE A 1 100 ? 3.738 6.737 -12.090 1.00 89.25 100 PHE A C 1
ATOM 796 O O . PHE A 1 100 ? 3.566 6.824 -10.876 1.00 89.25 100 PHE A O 1
ATOM 803 N N . VAL A 1 101 ? 3.286 5.695 -12.797 1.00 90.12 101 VAL A N 1
ATOM 804 C CA . VAL A 1 101 ? 2.523 4.591 -12.184 1.00 90.12 101 VAL A CA 1
ATOM 805 C C . VAL A 1 101 ? 3.375 3.814 -11.177 1.00 90.12 101 VAL A C 1
ATOM 807 O O . VAL A 1 101 ? 2.877 3.486 -10.101 1.00 90.12 101 VAL A O 1
ATOM 810 N N . LYS A 1 102 ? 4.664 3.584 -11.461 1.00 89.62 102 LYS A N 1
ATOM 811 C CA . LYS A 1 102 ? 5.594 2.957 -10.501 1.00 89.62 102 LYS A CA 1
ATOM 812 C C . LYS A 1 102 ? 5.803 3.806 -9.246 1.00 89.62 102 LYS A C 1
ATOM 814 O O . LYS A 1 102 ? 5.805 3.288 -8.131 1.00 89.62 102 LYS A O 1
ATOM 819 N N . VAL A 1 103 ? 5.962 5.119 -9.405 1.00 92.75 103 VAL A N 1
ATOM 820 C CA . VAL A 1 103 ? 6.089 6.036 -8.261 1.00 92.75 103 VAL A CA 1
ATOM 821 C C . VAL A 1 103 ? 4.786 6.071 -7.459 1.00 92.75 103 VAL A C 1
ATOM 823 O O . VAL A 1 103 ? 4.822 6.018 -6.230 1.00 92.75 103 VAL A O 1
ATOM 826 N N . ALA A 1 104 ? 3.635 6.097 -8.134 1.00 93.56 104 ALA A N 1
ATOM 827 C CA . ALA A 1 104 ? 2.327 6.061 -7.491 1.00 93.56 104 ALA A CA 1
ATOM 828 C C . ALA A 1 104 ? 2.092 4.746 -6.730 1.00 93.56 104 ALA A C 1
ATOM 830 O O . ALA A 1 104 ? 1.592 4.787 -5.606 1.00 93.56 104 ALA A O 1
ATOM 831 N N . SER A 1 105 ? 2.503 3.593 -7.279 1.00 94.38 105 SER A N 1
ATOM 832 C CA . SER A 1 105 ? 2.414 2.313 -6.567 1.00 94.38 105 SER A CA 1
ATOM 833 C C . SER A 1 105 ? 3.249 2.335 -5.293 1.00 94.38 105 SER A C 1
ATOM 835 O O . SER A 1 105 ? 2.740 1.992 -4.228 1.00 94.38 105 SER A O 1
ATOM 837 N N . TYR A 1 106 ? 4.493 2.811 -5.372 1.00 93.19 106 TYR A N 1
ATOM 838 C CA . TYR A 1 106 ? 5.353 2.927 -4.197 1.00 93.19 106 TYR A CA 1
ATOM 839 C C . TYR A 1 106 ? 4.762 3.870 -3.138 1.00 93.19 106 TYR A C 1
ATOM 841 O O . TYR A 1 106 ? 4.738 3.546 -1.952 1.00 93.19 106 TYR A O 1
ATOM 849 N N . LEU A 1 107 ? 4.205 5.011 -3.553 1.00 95.69 107 LEU A N 1
ATOM 850 C CA . LEU A 1 107 ? 3.542 5.934 -2.633 1.00 95.69 107 LEU A CA 1
ATOM 851 C C . LEU A 1 107 ? 2.338 5.282 -1.932 1.00 95.69 107 LEU A C 1
ATOM 853 O O . LEU A 1 107 ? 2.178 5.443 -0.722 1.00 95.69 107 LEU A O 1
ATOM 857 N N . CYS A 1 108 ? 1.510 4.527 -2.659 1.00 94.94 108 CYS A N 1
ATOM 858 C CA . CYS A 1 108 ? 0.392 3.787 -2.070 1.00 94.94 108 CYS A CA 1
ATOM 859 C C . CYS A 1 108 ? 0.859 2.738 -1.055 1.00 94.94 108 CYS A C 1
ATOM 861 O O . CYS A 1 108 ? 0.245 2.614 0.004 1.00 94.94 108 CYS A O 1
ATOM 863 N N . GLU A 1 109 ? 1.945 2.018 -1.338 1.00 93.25 109 GLU A N 1
ATOM 864 C CA . GLU A 1 109 ? 2.535 1.060 -0.396 1.00 93.25 109 GLU A CA 1
ATOM 865 C C . GLU A 1 109 ? 2.974 1.752 0.905 1.00 93.25 109 GLU A C 1
ATOM 867 O O . GLU A 1 109 ? 2.619 1.305 1.999 1.00 93.25 109 GLU A O 1
ATOM 872 N N . VAL A 1 110 ? 3.666 2.889 0.795 1.00 95.06 110 VAL A N 1
ATOM 873 C CA . VAL A 1 110 ? 4.124 3.678 1.948 1.00 95.06 110 VAL A CA 1
ATOM 874 C C . VAL A 1 110 ? 2.946 4.197 2.780 1.00 95.06 110 VAL A C 1
ATOM 876 O O . VAL A 1 110 ? 2.934 4.037 4.002 1.00 95.06 110 VAL A O 1
ATOM 879 N N . LEU A 1 111 ? 1.930 4.782 2.137 1.00 95.94 111 LEU A N 1
ATOM 880 C CA . LEU A 1 111 ? 0.733 5.281 2.826 1.00 95.94 111 LEU A CA 1
ATOM 881 C C . LEU A 1 111 ? -0.049 4.149 3.504 1.00 95.94 111 LEU A C 1
ATOM 883 O O . LEU A 1 111 ? -0.489 4.304 4.643 1.00 95.94 111 LEU A O 1
ATOM 887 N N . CYS A 1 112 ? -0.157 2.990 2.853 1.00 94.44 112 CYS A N 1
ATOM 888 C CA . CYS A 1 112 ? -0.749 1.794 3.447 1.00 94.44 112 CYS A CA 1
ATOM 889 C C . CYS A 1 112 ? 0.020 1.347 4.702 1.00 94.44 112 CYS A C 1
ATOM 891 O O . CYS A 1 112 ? -0.589 1.067 5.738 1.00 94.44 112 CYS A O 1
ATOM 893 N N . GLY A 1 113 ? 1.356 1.356 4.645 1.00 91.94 113 GLY A N 1
ATOM 894 C CA . GLY A 1 113 ? 2.221 1.083 5.793 1.00 91.94 113 GLY A CA 1
ATOM 895 C C . GLY A 1 113 ? 1.990 2.050 6.958 1.00 91.94 113 GLY A C 1
ATOM 896 O O . GLY A 1 113 ? 1.867 1.610 8.102 1.00 91.94 113 GLY A O 1
ATOM 897 N N . PHE A 1 114 ? 1.845 3.351 6.681 1.00 95.88 114 PHE A N 1
ATOM 898 C CA . PHE A 1 114 ? 1.506 4.342 7.709 1.00 95.88 114 PHE A CA 1
ATOM 899 C C . PHE A 1 114 ? 0.127 4.102 8.329 1.00 95.88 114 PHE A C 1
ATOM 901 O O . PHE A 1 114 ? -0.002 4.187 9.551 1.00 95.88 114 PHE A O 1
ATOM 908 N N . CYS A 1 115 ? -0.892 3.756 7.536 1.00 94.69 115 CYS A N 1
ATOM 909 C CA . CYS A 1 115 ? -2.207 3.398 8.073 1.00 94.69 115 CYS A CA 1
ATOM 910 C C . CYS A 1 115 ? -2.142 2.136 8.945 1.00 94.69 115 CYS A C 1
ATOM 912 O O . CYS A 1 115 ? -2.772 2.093 10.002 1.00 94.69 115 CYS A O 1
ATOM 914 N N . LEU A 1 116 ? -1.352 1.133 8.549 1.00 92.81 116 LEU A N 1
ATOM 915 C CA . LEU A 1 116 ? -1.170 -0.094 9.322 1.00 92.81 116 LEU A CA 1
ATOM 916 C C . LEU A 1 116 ? -0.477 0.178 10.662 1.00 92.81 116 LEU A C 1
ATOM 918 O O . LEU A 1 116 ? -0.987 -0.241 11.702 1.00 92.81 116 LEU A O 1
ATOM 922 N N . LEU A 1 117 ? 0.627 0.930 10.660 1.00 94.44 117 LEU A N 1
ATOM 923 C CA . LEU A 1 117 ? 1.304 1.365 11.887 1.00 94.44 117 LEU A CA 1
ATOM 924 C C . LEU A 1 117 ? 0.376 2.200 12.775 1.00 94.44 117 LEU A C 1
ATOM 926 O O . LEU A 1 117 ? 0.269 1.936 13.971 1.00 94.44 117 LEU A O 1
ATOM 930 N N . GLY A 1 118 ? -0.345 3.156 12.185 1.00 94.69 118 GLY A N 1
ATOM 931 C CA . GLY A 1 118 ? -1.333 3.967 12.890 1.00 94.69 118 GLY A CA 1
ATOM 932 C C . GLY A 1 118 ? -2.428 3.119 13.532 1.00 94.69 118 GLY A C 1
ATOM 933 O O . GLY A 1 118 ? -2.836 3.399 14.654 1.00 94.69 118 GLY A O 1
ATOM 934 N N . SER A 1 119 ? -2.864 2.046 12.870 1.00 93.44 119 SER A N 1
ATOM 935 C CA . SER A 1 119 ? -3.872 1.134 13.413 1.00 93.44 119 SER A CA 1
ATOM 936 C C . SER A 1 119 ? -3.358 0.365 14.631 1.00 93.44 119 SER A C 1
ATOM 938 O O . SER A 1 119 ? -4.089 0.244 15.610 1.00 93.44 119 SER A O 1
ATOM 940 N N . HIS A 1 120 ? -2.095 -0.070 14.623 1.00 92.06 120 HIS A N 1
ATOM 941 C CA . HIS A 1 120 ? -1.474 -0.716 15.785 1.00 92.06 120 HIS A CA 1
ATOM 942 C C . HIS A 1 120 ? -1.317 0.265 16.954 1.00 92.06 120 HIS A C 1
ATOM 944 O O . HIS A 1 120 ? -1.633 -0.076 18.094 1.00 92.06 120 HIS A O 1
ATOM 950 N N . LEU A 1 121 ? -0.883 1.499 16.671 1.00 94.06 121 LEU A N 1
ATOM 951 C CA . LEU A 1 121 ? -0.765 2.555 17.679 1.00 94.06 121 LEU A CA 1
ATOM 952 C C . LEU A 1 121 ? -2.124 2.950 18.263 1.00 94.06 121 LEU A C 1
ATOM 954 O O . LEU A 1 121 ? -2.219 3.169 19.465 1.00 94.06 121 LEU A O 1
ATOM 958 N N . ALA A 1 122 ? -3.175 3.009 17.441 1.00 92.56 122 ALA A N 1
ATOM 959 C CA . ALA A 1 122 ? -4.526 3.304 17.902 1.00 92.56 122 ALA A CA 1
ATOM 960 C C . ALA A 1 122 ? -5.030 2.218 18.860 1.00 92.56 122 ALA A C 1
ATOM 962 O O . ALA A 1 122 ? -5.537 2.545 19.927 1.00 92.56 122 ALA A O 1
ATOM 963 N N . ILE A 1 123 ? -4.846 0.937 18.519 1.00 90.56 123 ILE A N 1
ATOM 964 C CA . ILE A 1 123 ? -5.201 -0.172 19.417 1.00 90.56 123 ILE A CA 1
ATOM 965 C C . ILE A 1 123 ? -4.464 -0.033 20.747 1.00 90.56 123 ILE A C 1
ATOM 967 O O . ILE A 1 123 ? -5.096 -0.112 21.795 1.00 90.56 123 ILE A O 1
ATOM 971 N N . TRP A 1 124 ? -3.151 0.196 20.706 1.00 91.81 124 TRP A N 1
ATOM 972 C CA . TRP A 1 124 ? -2.348 0.345 21.916 1.00 91.81 124 TRP A CA 1
ATOM 973 C C . TRP A 1 124 ? -2.825 1.521 22.781 1.00 91.81 124 TRP A C 1
ATOM 975 O O . TRP A 1 124 ? -3.093 1.327 23.960 1.00 91.81 124 TRP A O 1
ATOM 985 N N . TYR A 1 125 ? -3.044 2.693 22.178 1.00 92.94 125 TYR A N 1
ATOM 986 C CA . TYR A 1 125 ? -3.503 3.898 22.874 1.00 92.94 125 TYR A CA 1
ATOM 987 C C . TYR A 1 125 ? -4.872 3.743 23.556 1.00 92.94 125 TYR A C 1
ATOM 989 O O . TYR A 1 125 ? -5.076 4.305 24.623 1.00 92.94 125 TYR A O 1
ATOM 997 N N . PHE A 1 126 ? -5.819 3.014 22.953 1.00 88.19 126 PHE A N 1
ATOM 998 C CA . PHE A 1 126 ? -7.151 2.800 23.541 1.00 88.19 126 PHE A CA 1
ATOM 999 C C . PHE A 1 126 ? -7.230 1.587 24.487 1.00 88.19 126 PHE A C 1
ATOM 1001 O O . PHE A 1 126 ? -8.250 1.405 25.153 1.00 88.19 126 PHE A O 1
ATOM 1008 N N . 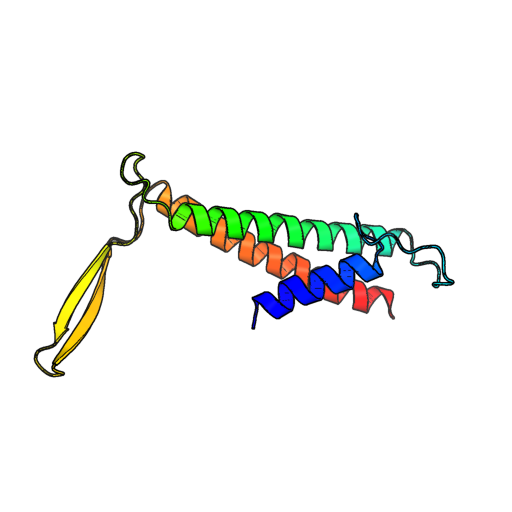CYS A 1 127 ? -6.196 0.738 24.529 1.00 83.00 127 CYS A N 1
ATOM 1009 C CA . CYS A 1 127 ? -6.121 -0.391 25.461 1.00 83.00 127 CYS A CA 1
ATOM 1010 C C . CYS A 1 127 ? -5.454 -0.042 26.801 1.00 83.00 127 CYS A C 1
ATOM 1012 O O . CYS A 1 127 ? -5.623 -0.814 27.749 1.00 83.00 127 CYS A O 1
ATOM 1014 N N . GLU A 1 128 ? -4.702 1.060 26.870 1.00 68.56 128 GLU A N 1
ATOM 1015 C CA . GLU A 1 128 ? -4.215 1.661 28.124 1.00 68.56 128 GLU A CA 1
ATOM 1016 C C . GLU A 1 128 ? -5.289 2.546 28.776 1.00 68.56 128 GLU A C 1
ATOM 1018 O O . GLU A 1 128 ? -5.415 2.471 30.022 1.00 68.56 128 GLU A O 1
#

pLDDT: mean 83.11, std 11.41, range [44.84, 95.94]

Foldseek 3Di:
DVVCVLVVVLVVLCLVLCNDPNNDDDDDDDPDPPVLSVLLVVLSVLLCVLVVLLVVLVVVLPDPPVVVVWDAWDWDWDQDPVVRDTDIDTPDHIDDVNVVSVVSSVVSVVSSVVSSVSNVVSVVVSVD

Sequence (128 aa):
GALMLFLGYAAAEAQALGFWIFQRSDVGLRTVSATEHRVRTALLGGIVFFYGMFCLFMVMCNIDFTTWGFHGDVWFAQKDRARHKYVYFLEDTASGLGLFVKVASYLCEVLCGFCLLGSHLAIWYFCE

Organism: NCBI:txid1333877

Secondary structure (DSSP, 8-state):
-HHHHHHHHHHHHHHHHT-TT-PPP--------HHHHHHHHHHHHHHHHHHHHHHHHHHHHHS--GGGT-B--EEEEEEETTTTEEEEEEEE--BTHHHHHHHHHHHHHHHHHHHHHHHHHHHHHHH-